Protein AF-A0A1K0IK44-F1 (afdb_monomer)

Organism: Cupriavidus necator (NCBI:txid106590)

Radius of gyration: 13.49 Å; Cα contacts (8 Å, |Δi|>4): 134; chains: 1; bounding box: 43×23×35 Å

Solvent-accessible surface area (backbone atoms only — not comparable to full-atom values): 4961 Å² total; per-residue (Å²): 136,85,84,80,84,82,68,78,94,70,91,57,101,64,78,54,68,44,47,48,57,37,67,28,88,58,53,19,32,31,35,36,37,46,58,93,88,48,95,54,23,67,60,43,46,73,70,16,80,42,80,45,49,51,72,40,66,34,74,69,87,79,56,57,74,74,59,36,68,52,27,37,31,34,52,76,43,72,62,84,125

Secondary structure (DSSP, 8-state):
------------SS--EEETTSBPSS-EEEEEE--TT-TTHHHHHHT-EEEE-TTSBPPP----HHHHHH-EEEEEE----

Sequence (81 aa):
MRFRVNAPPTQTGDPVTVRSGETTPLSGIWRASLPPGHPQADWVASKSGILRQKGMPMIRFGLSPSDEALVVWTWMGEAST

Mean predicted aligned error: 8.81 Å

pLDDT: mean 78.84, std 15.52, range [38.53, 90.88]

Structure (mmCIF, N/CA/C/O backbone):
data_AF-A0A1K0IK44-F1
#
_entry.id   AF-A0A1K0IK44-F1
#
loop_
_atom_site.group_PDB
_atom_site.id
_atom_site.type_symbol
_atom_site.label_atom_id
_atom_site.label_alt_id
_atom_site.label_comp_id
_atom_site.label_asym_id
_atom_site.label_entity_id
_atom_site.label_seq_id
_atom_site.pdbx_PDB_ins_code
_atom_site.Cartn_x
_atom_site.Cartn_y
_atom_site.Cartn_z
_atom_site.occupancy
_atom_site.B_iso_or_equiv
_atom_site.auth_seq_id
_atom_site.auth_comp_id
_atom_site.auth_asym_id
_atom_site.auth_atom_id
_atom_site.pdbx_PDB_model_num
ATOM 1 N N . MET A 1 1 ? -30.252 -0.861 -9.945 1.00 38.53 1 MET A N 1
ATOM 2 C CA . MET A 1 1 ? -30.174 -0.523 -8.505 1.00 38.53 1 MET A CA 1
ATOM 3 C C . MET A 1 1 ? -28.789 0.054 -8.241 1.00 38.53 1 MET A C 1
ATOM 5 O O . MET A 1 1 ? -27.822 -0.515 -8.725 1.00 38.53 1 MET A O 1
ATOM 9 N N . ARG A 1 2 ? -28.689 1.236 -7.618 1.00 46.81 2 ARG A N 1
ATOM 10 C CA . ARG A 1 2 ? -27.423 1.968 -7.427 1.00 46.81 2 ARG A CA 1
ATOM 11 C C . ARG A 1 2 ? -26.889 1.633 -6.035 1.00 46.81 2 ARG A C 1
ATOM 13 O O . ARG A 1 2 ? -27.446 2.116 -5.053 1.00 46.81 2 ARG A O 1
ATOM 20 N N . PHE A 1 3 ? -25.868 0.787 -5.940 1.00 41.16 3 PHE A N 1
ATOM 21 C CA . PHE A 1 3 ? -25.265 0.437 -4.655 1.00 41.16 3 PHE A CA 1
ATOM 22 C C . PHE A 1 3 ? -24.415 1.613 -4.164 1.00 41.16 3 PHE A C 1
ATOM 24 O O . PHE A 1 3 ? -23.285 1.813 -4.600 1.00 41.16 3 PHE A O 1
ATOM 31 N N . ARG A 1 4 ? -24.984 2.433 -3.274 1.00 46.38 4 ARG A N 1
ATOM 32 C CA . ARG A 1 4 ? -24.206 3.355 -2.441 1.00 46.38 4 ARG A CA 1
ATOM 33 C C . ARG A 1 4 ? -23.465 2.515 -1.406 1.00 46.38 4 ARG A C 1
ATOM 35 O O . ARG A 1 4 ? -24.022 2.202 -0.359 1.00 46.38 4 ARG A O 1
ATOM 42 N N . VAL A 1 5 ? -22.224 2.146 -1.704 1.00 48.34 5 VAL A N 1
ATOM 43 C CA . VAL A 1 5 ? -21.317 1.560 -0.712 1.00 48.34 5 VAL A CA 1
ATOM 44 C C . VAL A 1 5 ? -20.797 2.696 0.168 1.00 48.34 5 VAL A C 1
ATOM 46 O O . VAL A 1 5 ? -19.729 3.247 -0.056 1.00 48.34 5 VAL A O 1
ATOM 49 N N . ASN A 1 6 ? -21.606 3.082 1.152 1.00 42.06 6 ASN A N 1
ATOM 50 C CA . ASN A 1 6 ? -21.149 3.772 2.355 1.00 42.06 6 ASN A CA 1
ATOM 51 C C . ASN A 1 6 ? -21.144 2.739 3.487 1.00 42.06 6 ASN A C 1
ATOM 53 O O . ASN A 1 6 ? -21.952 2.822 4.407 1.00 42.06 6 ASN A O 1
ATOM 57 N N . ALA A 1 7 ? -20.297 1.715 3.378 1.00 39.00 7 ALA A N 1
ATOM 58 C CA . ALA A 1 7 ? -20.044 0.814 4.492 1.00 39.00 7 ALA A CA 1
ATOM 59 C C . ALA A 1 7 ? -18.789 1.321 5.224 1.00 39.00 7 ALA A C 1
ATOM 61 O O . ALA A 1 7 ? -17.734 1.422 4.592 1.00 39.00 7 ALA A O 1
ATOM 62 N N . PRO A 1 8 ? -18.859 1.676 6.521 1.00 45.12 8 PRO A N 1
ATOM 63 C CA . PRO A 1 8 ? -17.646 1.735 7.326 1.00 45.12 8 PRO A CA 1
ATOM 64 C C . PRO A 1 8 ? -17.011 0.335 7.269 1.00 45.12 8 PRO A C 1
ATOM 66 O O . PRO A 1 8 ? -17.761 -0.642 7.264 1.00 45.12 8 PRO A O 1
ATOM 69 N N . PRO A 1 9 ? -15.679 0.187 7.170 1.00 52.16 9 PRO A N 1
ATOM 70 C CA . PRO A 1 9 ? -15.054 -1.129 7.091 1.00 52.16 9 PRO A CA 1
ATOM 71 C C . PRO A 1 9 ? -15.128 -1.796 8.471 1.00 52.16 9 PRO A C 1
ATOM 73 O O . PRO A 1 9 ? -14.167 -1.837 9.229 1.00 52.16 9 PRO A O 1
ATOM 76 N N . THR A 1 10 ? -16.312 -2.266 8.846 1.00 54.50 10 THR A N 1
ATOM 77 C CA . THR A 1 10 ? -16.528 -3.120 10.002 1.00 54.50 10 THR A CA 1
ATOM 78 C C . THR A 1 10 ? -16.188 -4.545 9.598 1.00 54.50 10 THR A C 1
ATOM 80 O O . THR A 1 10 ? -16.936 -5.181 8.860 1.00 54.50 10 THR A O 1
ATOM 83 N N . GLN A 1 11 ? -15.052 -5.025 10.107 1.00 52.94 11 GLN A N 1
ATOM 84 C CA . GLN A 1 11 ? -14.947 -6.346 10.732 1.00 52.94 11 GLN A CA 1
ATOM 85 C C . GLN A 1 11 ? -15.558 -7.508 9.927 1.00 52.94 11 GLN A C 1
ATOM 87 O O . GLN A 1 11 ? -16.350 -8.296 10.433 1.00 52.94 11 GLN A O 1
ATOM 92 N N . THR A 1 12 ? -15.178 -7.616 8.659 1.00 47.06 12 THR A N 1
ATOM 93 C CA . THR A 1 12 ? -15.264 -8.858 7.882 1.00 47.06 12 THR A CA 1
ATOM 94 C C . THR A 1 12 ? -13.816 -9.273 7.668 1.00 47.06 12 THR A C 1
ATOM 96 O O . THR A 1 12 ? -13.005 -8.401 7.378 1.00 47.06 12 THR A O 1
ATOM 99 N N . GLY A 1 13 ? -13.463 -10.535 7.920 1.00 53.38 13 GLY A N 1
ATOM 100 C CA . GLY A 1 13 ? -12.082 -11.039 8.029 1.00 53.38 13 GLY A CA 1
ATOM 101 C C . GLY A 1 13 ? -11.196 -10.936 6.778 1.00 53.38 13 GLY A C 1
ATOM 102 O O . GLY A 1 13 ? -10.223 -11.677 6.677 1.00 53.38 13 GLY A O 1
ATOM 103 N N . ASP A 1 14 ? -11.516 -10.040 5.849 1.00 63.69 14 ASP A N 1
ATOM 104 C CA . ASP A 1 14 ? -10.725 -9.720 4.676 1.00 63.69 14 ASP A CA 1
ATOM 105 C C . ASP A 1 14 ? -9.750 -8.569 4.972 1.00 63.69 14 ASP A C 1
ATOM 107 O O . ASP A 1 14 ? -10.120 -7.566 5.596 1.00 63.69 14 ASP A O 1
ATOM 111 N N . PRO A 1 15 ? -8.490 -8.677 4.521 1.00 74.50 15 PRO A N 1
ATOM 112 C CA . PRO A 1 15 ? -7.505 -7.625 4.705 1.00 74.50 15 PRO A CA 1
ATOM 113 C C . PRO A 1 15 ? -7.947 -6.348 3.982 1.00 74.50 15 PRO A C 1
ATOM 115 O O . PRO A 1 15 ? -8.205 -6.350 2.776 1.00 74.50 15 PRO A O 1
ATOM 118 N N . VAL A 1 16 ? -8.000 -5.229 4.711 1.00 85.19 16 VAL A N 1
ATOM 119 C CA . VAL A 1 16 ? -8.299 -3.926 4.109 1.00 85.19 16 VAL A CA 1
ATOM 120 C C . VAL A 1 16 ? -7.112 -3.518 3.246 1.00 85.19 16 VAL A C 1
ATOM 122 O O . VAL A 1 16 ? -6.012 -3.307 3.751 1.00 85.19 16 VAL A O 1
ATOM 125 N N . THR A 1 17 ? -7.334 -3.418 1.939 1.00 88.00 17 THR A N 1
ATOM 126 C CA . THR A 1 17 ? -6.293 -3.098 0.960 1.00 88.00 17 THR A CA 1
ATOM 127 C C . THR A 1 17 ? -6.622 -1.828 0.182 1.00 88.00 17 THR A C 1
ATOM 129 O O . THR A 1 17 ? -7.787 -1.497 -0.029 1.00 88.00 17 THR A O 1
ATOM 132 N N . VAL A 1 18 ? -5.592 -1.090 -0.222 1.00 89.19 18 VAL A N 1
ATOM 133 C CA . VAL A 1 18 ? -5.705 0.153 -0.998 1.00 89.19 18 VAL A CA 1
ATOM 134 C C . VAL A 1 18 ? -4.527 0.277 -1.962 1.00 89.19 18 VAL A C 1
ATOM 136 O O . VAL A 1 18 ? -3.445 -0.251 -1.694 1.00 89.19 18 VAL A O 1
ATOM 139 N N . ARG A 1 19 ? -4.709 0.936 -3.109 1.00 88.31 19 ARG A N 1
ATOM 140 C CA . ARG A 1 19 ? -3.627 1.109 -4.087 1.00 88.31 19 ARG A CA 1
ATOM 141 C C . ARG A 1 19 ? -2.711 2.267 -3.718 1.00 88.31 19 ARG A C 1
ATOM 143 O O . ARG A 1 19 ? -3.056 3.167 -2.949 1.00 88.31 19 ARG A O 1
ATOM 150 N N . SER A 1 20 ? -1.503 2.245 -4.272 1.00 85.88 20 SER A N 1
ATOM 151 C CA . SER A 1 20 ? -0.583 3.367 -4.123 1.00 85.88 20 SER A CA 1
ATOM 152 C C . SER A 1 20 ? -1.188 4.657 -4.694 1.00 85.88 20 SER A C 1
ATOM 154 O O . SER A 1 20 ? -1.746 4.676 -5.788 1.00 85.88 20 SER A O 1
ATOM 156 N N . GLY A 1 21 ? -1.110 5.746 -3.924 1.00 84.06 21 GLY A N 1
ATOM 157 C CA . GLY A 1 21 ? -1.681 7.039 -4.294 1.00 84.06 21 GLY A CA 1
ATOM 158 C C . GLY A 1 21 ? -3.182 7.214 -4.051 1.00 84.06 21 GLY A C 1
ATOM 159 O O . GLY A 1 21 ? -3.660 8.337 -4.207 1.00 84.06 21 GLY A O 1
ATOM 160 N N . GLU A 1 22 ? -3.916 6.169 -3.668 1.00 86.88 22 GLU A N 1
ATOM 161 C CA . GLU A 1 22 ? -5.327 6.285 -3.290 1.00 86.88 22 GLU A CA 1
ATOM 162 C C . GLU A 1 22 ? -5.494 6.830 -1.867 1.00 86.88 22 GLU A C 1
ATOM 164 O O . GLU A 1 22 ? -4.563 6.856 -1.058 1.00 86.88 22 GLU A O 1
ATOM 169 N N . THR A 1 23 ? -6.700 7.296 -1.548 1.00 86.88 23 THR A N 1
ATOM 170 C CA . THR A 1 23 ? -7.022 7.788 -0.210 1.00 86.88 23 THR A CA 1
ATOM 171 C C . THR A 1 23 ? -7.099 6.633 0.780 1.00 86.88 23 THR A C 1
ATOM 173 O O . THR A 1 23 ? -7.866 5.691 0.608 1.00 86.88 23 THR A O 1
ATOM 176 N N . THR A 1 24 ? -6.341 6.747 1.865 1.00 87.75 24 THR A N 1
ATOM 177 C CA . THR A 1 24 ? -6.296 5.751 2.930 1.00 87.75 24 THR A CA 1
ATOM 178 C C . THR A 1 24 ? -7.661 5.663 3.636 1.00 87.75 24 THR A C 1
ATOM 180 O O . THR A 1 24 ? -8.111 6.668 4.196 1.00 87.75 24 THR A O 1
ATOM 183 N N . PRO A 1 25 ? -8.331 4.495 3.667 1.00 84.06 25 PRO A N 1
ATOM 184 C CA . PRO A 1 25 ? -9.657 4.358 4.279 1.00 84.06 25 PRO A CA 1
ATOM 185 C C . PRO A 1 25 ? -9.623 4.254 5.812 1.00 84.06 25 PRO A C 1
ATOM 187 O O . PRO A 1 25 ? -10.615 4.584 6.466 1.00 84.06 25 PRO A O 1
ATOM 190 N N . LEU A 1 26 ? -8.495 3.813 6.383 1.00 86.12 26 LEU A N 1
ATOM 191 C CA . LEU A 1 26 ? -8.308 3.538 7.810 1.00 86.12 26 LEU A CA 1
ATOM 192 C C . LEU A 1 26 ? -7.005 4.127 8.351 1.00 86.12 26 LEU A C 1
ATOM 194 O O . LEU A 1 26 ? -5.976 4.131 7.679 1.00 86.12 26 LEU A O 1
ATOM 198 N N . SER A 1 27 ? -7.040 4.589 9.596 1.00 88.69 27 SER A N 1
ATOM 199 C CA . SER A 1 27 ? -5.830 4.998 10.306 1.00 88.69 27 SER A CA 1
ATOM 200 C C . SER A 1 27 ? -5.112 3.774 10.876 1.00 88.69 27 SER A C 1
ATOM 202 O O . SER A 1 27 ? -5.758 2.845 11.350 1.00 88.69 27 SER A O 1
ATOM 204 N N . GLY A 1 28 ? -3.785 3.760 10.848 1.00 89.81 28 GLY A N 1
ATOM 205 C CA . GLY A 1 28 ? -2.981 2.700 11.448 1.00 89.81 28 GLY A CA 1
ATOM 206 C C . GLY A 1 28 ? -1.757 2.338 10.623 1.00 89.81 28 GLY A C 1
ATOM 207 O O . GLY A 1 28 ? -1.271 3.135 9.815 1.00 89.81 28 GLY A O 1
ATOM 208 N N . ILE A 1 29 ? -1.248 1.135 10.861 1.00 89.75 29 ILE A N 1
ATOM 209 C CA . ILE A 1 29 ? -0.081 0.601 10.170 1.00 89.75 29 ILE A CA 1
ATOM 210 C C . ILE A 1 29 ? -0.532 0.033 8.833 1.00 89.75 29 ILE A C 1
ATOM 212 O O . ILE A 1 29 ? -1.436 -0.796 8.756 1.00 89.75 29 ILE A O 1
ATOM 216 N N . TRP A 1 30 ? 0.139 0.459 7.778 1.00 89.75 30 TRP A N 1
ATOM 217 C CA . TRP A 1 30 ? -0.053 -0.035 6.430 1.00 89.75 30 TRP A CA 1
ATOM 218 C C . TRP A 1 30 ? 1.224 -0.688 5.943 1.00 89.75 30 TRP A C 1
ATOM 220 O O . TRP A 1 30 ? 2.320 -0.204 6.222 1.00 89.75 30 TRP A O 1
ATOM 230 N N . ARG A 1 31 ? 1.064 -1.784 5.204 1.00 90.31 31 ARG A N 1
ATOM 231 C CA . ARG A 1 31 ? 2.150 -2.550 4.613 1.00 90.31 31 ARG A CA 1
ATOM 232 C C . ARG A 1 31 ? 1.975 -2.651 3.108 1.00 90.31 31 ARG A C 1
ATOM 234 O O . ARG A 1 31 ? 1.079 -3.334 2.626 1.00 90.31 31 ARG A O 1
ATOM 241 N N . ALA A 1 32 ? 2.835 -1.969 2.368 1.00 90.88 32 ALA A N 1
ATOM 242 C CA . ALA A 1 32 ? 2.971 -2.169 0.934 1.00 90.88 32 ALA A CA 1
ATOM 243 C C . ALA A 1 32 ? 3.507 -3.562 0.577 1.00 90.88 32 ALA A C 1
ATOM 245 O O . ALA A 1 32 ? 4.426 -4.091 1.202 1.00 90.88 32 ALA A O 1
ATOM 246 N N . SER A 1 33 ? 2.973 -4.116 -0.497 1.00 89.44 33 SER A N 1
ATOM 247 C CA . SER A 1 33 ? 3.458 -5.327 -1.139 1.00 89.44 33 SER A CA 1
ATOM 248 C C . SER A 1 33 ? 3.245 -5.227 -2.646 1.00 89.44 33 SER A C 1
ATOM 250 O O . SER A 1 33 ? 2.381 -4.488 -3.123 1.00 89.44 33 SER A O 1
ATOM 252 N N . LEU A 1 34 ? 4.066 -5.955 -3.391 1.00 89.38 34 LEU A N 1
ATOM 253 C CA . LEU A 1 34 ? 3.934 -6.140 -4.832 1.00 89.38 34 LEU A CA 1
ATOM 254 C C . LEU A 1 34 ? 3.655 -7.619 -5.120 1.00 89.38 34 LEU A C 1
ATOM 256 O O . LEU A 1 34 ? 3.973 -8.469 -4.282 1.00 89.38 34 LEU A O 1
ATOM 260 N N . PRO A 1 35 ? 3.082 -7.944 -6.292 1.00 84.69 35 PRO A N 1
ATOM 261 C CA . PRO A 1 35 ? 2.866 -9.325 -6.686 1.00 84.69 35 PRO A CA 1
ATOM 262 C C . PRO A 1 35 ? 4.186 -10.118 -6.721 1.00 84.69 35 PRO A C 1
ATOM 264 O O . PRO A 1 35 ? 5.224 -9.581 -7.132 1.00 84.69 35 PRO A O 1
ATOM 267 N N . PRO A 1 36 ? 4.158 -11.400 -6.309 1.00 77.69 36 PRO A N 1
ATOM 268 C CA . PRO A 1 36 ? 5.329 -12.264 -6.362 1.00 77.69 36 PRO A CA 1
ATOM 269 C C . PRO A 1 36 ? 5.779 -12.422 -7.819 1.00 77.69 36 PRO A C 1
ATOM 271 O O . PRO A 1 36 ? 4.977 -12.742 -8.693 1.00 77.69 36 PRO A O 1
ATOM 274 N N . GLY A 1 37 ? 7.059 -12.152 -8.080 1.00 81.88 37 GLY A N 1
ATOM 275 C CA . GLY A 1 37 ? 7.630 -12.091 -9.431 1.00 81.88 37 GLY A CA 1
ATOM 276 C C . GLY A 1 37 ? 8.003 -10.680 -9.892 1.00 81.88 37 GLY A C 1
ATOM 277 O O . GLY A 1 37 ? 8.686 -10.539 -10.904 1.00 81.88 37 GLY A O 1
ATOM 278 N N . HIS A 1 38 ? 7.624 -9.636 -9.147 1.00 84.38 38 HIS A N 1
ATOM 279 C CA . HIS A 1 38 ? 8.091 -8.283 -9.431 1.00 84.38 38 HIS A CA 1
ATOM 280 C C . HIS A 1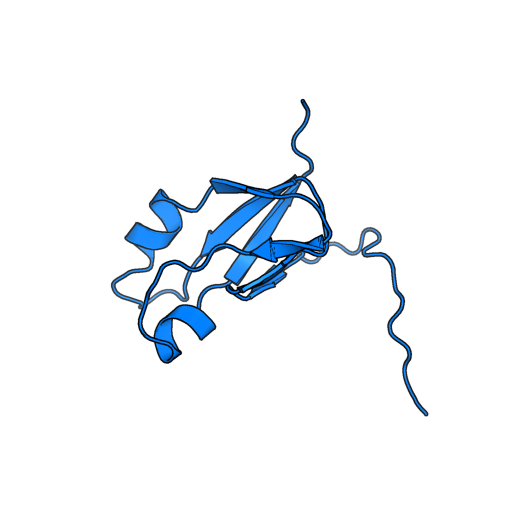 38 ? 9.529 -8.072 -8.915 1.00 84.38 38 HIS A C 1
ATOM 282 O O . HIS A 1 38 ? 9.786 -8.336 -7.739 1.00 84.38 38 HIS A O 1
ATOM 288 N N . PRO A 1 39 ? 10.462 -7.521 -9.717 1.00 86.81 39 PRO A N 1
ATOM 289 C CA . PRO A 1 39 ? 11.863 -7.339 -9.308 1.00 86.81 39 PRO A CA 1
ATOM 290 C C . PRO A 1 39 ? 12.039 -6.399 -8.106 1.00 86.81 39 PRO A C 1
ATOM 292 O O . PRO A 1 39 ? 13.039 -6.456 -7.399 1.00 86.81 39 PRO A O 1
ATOM 295 N N . GLN A 1 40 ? 11.061 -5.525 -7.863 1.00 85.56 40 GLN A N 1
ATOM 296 C CA . GLN A 1 40 ? 11.063 -4.577 -6.743 1.00 85.56 40 GLN A CA 1
ATOM 297 C C . GLN A 1 40 ? 10.220 -5.044 -5.548 1.00 85.56 40 GLN A C 1
ATOM 299 O O . GLN A 1 40 ? 10.034 -4.267 -4.612 1.00 85.56 40 GLN A O 1
ATOM 304 N N . ALA A 1 41 ? 9.700 -6.277 -5.559 1.00 86.75 41 ALA A N 1
ATOM 305 C CA . ALA A 1 41 ? 8.825 -6.770 -4.497 1.00 86.75 41 ALA A CA 1
ATOM 306 C C . ALA A 1 41 ? 9.508 -6.764 -3.128 1.00 86.75 41 ALA A C 1
ATOM 308 O O . ALA A 1 41 ? 8.965 -6.183 -2.189 1.00 86.75 41 ALA A O 1
ATOM 309 N N . ASP A 1 42 ? 10.722 -7.308 -3.031 1.00 86.38 42 ASP A N 1
ATOM 310 C CA . ASP A 1 42 ? 11.513 -7.292 -1.797 1.00 86.38 42 ASP A CA 1
ATOM 311 C C . ASP A 1 42 ? 11.858 -5.871 -1.346 1.00 86.38 42 ASP A C 1
ATOM 313 O O . ASP A 1 42 ? 11.780 -5.546 -0.161 1.00 86.38 42 ASP A O 1
ATOM 317 N N . TRP A 1 43 ? 12.181 -4.985 -2.292 1.00 87.06 43 TRP A N 1
ATOM 318 C CA . TRP A 1 43 ? 12.504 -3.595 -1.980 1.00 87.06 43 TRP A CA 1
ATOM 319 C C . TRP A 1 43 ? 11.291 -2.846 -1.415 1.00 87.06 43 TRP A C 1
ATOM 321 O O . TRP A 1 43 ? 11.401 -2.216 -0.361 1.00 87.06 43 TRP A O 1
ATOM 331 N N . VAL A 1 44 ? 10.122 -2.970 -2.051 1.00 87.25 44 VAL A N 1
ATOM 332 C CA . VAL A 1 44 ? 8.865 -2.399 -1.549 1.00 87.25 44 VAL A CA 1
ATOM 333 C C . VAL A 1 44 ? 8.524 -2.998 -0.190 1.00 87.25 44 VAL A C 1
ATOM 335 O O . VAL A 1 44 ? 8.301 -2.243 0.753 1.00 87.25 44 VAL A O 1
ATOM 338 N N . ALA A 1 45 ? 8.574 -4.326 -0.051 1.00 85.12 45 ALA A N 1
ATOM 339 C CA . ALA A 1 45 ? 8.293 -5.023 1.201 1.00 85.12 45 ALA A CA 1
ATOM 340 C C . ALA A 1 45 ? 9.246 -4.607 2.336 1.00 85.12 45 ALA A C 1
ATOM 342 O O . ALA A 1 45 ? 8.812 -4.519 3.485 1.00 85.12 45 ALA A O 1
ATOM 343 N N . SER A 1 46 ? 10.507 -4.279 2.043 1.00 84.12 46 SER A N 1
ATOM 344 C CA . SER A 1 46 ? 11.472 -3.804 3.047 1.00 84.12 46 SER A CA 1
ATOM 345 C C . SER A 1 46 ? 11.171 -2.394 3.572 1.00 84.12 46 SER A C 1
ATOM 347 O O . SER A 1 46 ? 11.418 -2.109 4.740 1.00 84.12 46 SER A O 1
ATOM 349 N N . LYS A 1 47 ? 10.588 -1.516 2.743 1.00 78.31 47 LYS A N 1
ATOM 350 C CA . LYS A 1 47 ? 10.251 -0.120 3.094 1.00 78.31 47 LYS A 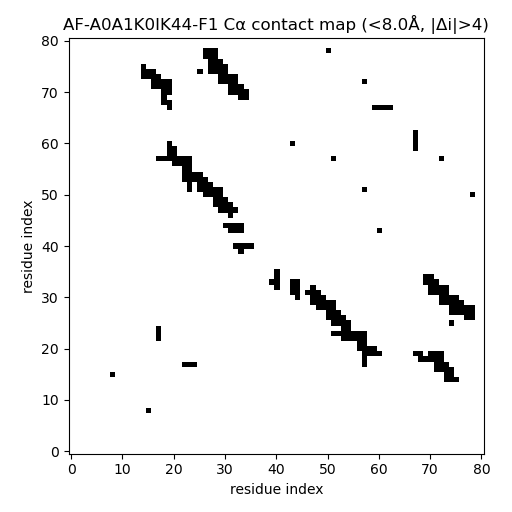CA 1
ATOM 351 C C . LYS A 1 47 ? 8.769 0.084 3.420 1.00 78.31 47 LYS A C 1
ATOM 353 O O . LYS A 1 47 ? 8.294 1.213 3.506 1.00 78.31 47 LYS A O 1
ATOM 358 N N . SER A 1 48 ? 8.034 -1.014 3.555 1.00 76.88 48 SER A N 1
ATOM 359 C CA . SER A 1 48 ? 6.578 -1.032 3.453 1.00 76.88 48 SER A CA 1
ATOM 360 C C . SER A 1 48 ? 5.817 -0.661 4.718 1.00 76.88 48 SER A C 1
ATOM 362 O O . SER A 1 48 ? 4.636 -0.377 4.595 1.00 76.88 48 SER A O 1
ATOM 364 N N . GLY A 1 49 ? 6.421 -0.696 5.908 1.00 84.12 49 GLY A N 1
ATOM 365 C CA . GLY A 1 49 ? 5.710 -0.444 7.165 1.00 84.12 49 GLY A CA 1
ATOM 366 C C . GLY A 1 49 ? 5.579 1.047 7.455 1.00 84.12 49 GLY A C 1
ATOM 367 O O . GLY A 1 49 ? 6.516 1.644 7.980 1.00 84.12 49 GLY A O 1
ATOM 368 N N . ILE A 1 50 ? 4.431 1.649 7.134 1.00 86.94 50 ILE A N 1
ATOM 369 C CA . ILE A 1 50 ? 4.183 3.077 7.379 1.00 86.94 50 ILE A CA 1
ATOM 370 C C . ILE A 1 50 ? 2.959 3.294 8.259 1.00 86.94 50 ILE A C 1
ATOM 372 O O . ILE A 1 50 ? 1.982 2.551 8.191 1.00 86.94 50 ILE A O 1
ATOM 376 N N . LEU A 1 51 ? 2.982 4.377 9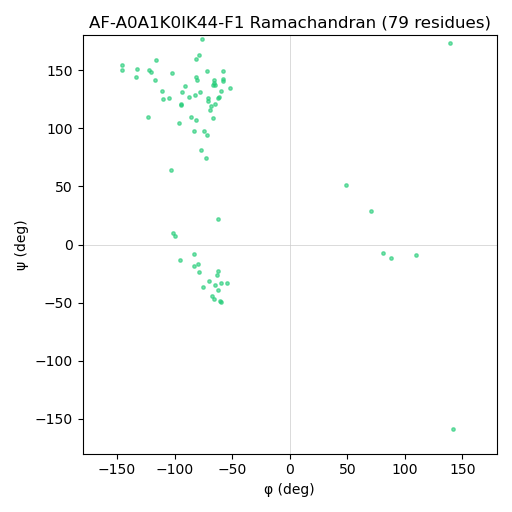.030 1.00 88.75 51 LEU A N 1
ATOM 377 C CA . LEU A 1 51 ? 1.803 4.889 9.709 1.00 88.75 51 LEU A CA 1
ATOM 378 C C . LEU A 1 51 ? 1.049 5.840 8.775 1.00 88.75 51 LEU A C 1
ATOM 380 O O . LEU A 1 51 ? 1.626 6.807 8.271 1.00 88.75 51 LEU A O 1
ATOM 384 N N . ARG A 1 52 ? -0.248 5.604 8.566 1.00 89.44 52 ARG A N 1
ATOM 385 C CA . ARG A 1 52 ? -1.118 6.532 7.831 1.00 89.44 52 ARG A CA 1
ATOM 386 C C . ARG A 1 52 ? -2.415 6.790 8.562 1.00 89.44 52 ARG A C 1
ATOM 388 O O . ARG A 1 52 ? -2.907 5.944 9.296 1.00 89.44 52 ARG A O 1
ATOM 395 N N . GLN A 1 53 ? -2.961 7.980 8.339 1.00 87.75 53 GLN A N 1
ATOM 396 C CA . GLN A 1 53 ? -4.264 8.377 8.849 1.00 87.75 53 GLN A CA 1
ATOM 397 C C . GLN A 1 53 ? -5.312 8.289 7.743 1.00 87.75 53 GLN A C 1
ATOM 399 O O . GLN A 1 53 ? -5.028 8.544 6.568 1.00 87.75 53 GLN A O 1
ATOM 404 N N . LYS A 1 54 ? -6.542 7.959 8.136 1.00 87.81 54 LYS A N 1
ATOM 405 C CA . LYS A 1 54 ? -7.708 7.984 7.260 1.00 87.81 54 LYS A CA 1
ATOM 406 C C . LYS A 1 54 ? -7.828 9.341 6.562 1.00 87.81 54 LYS A C 1
ATOM 408 O O . LYS A 1 54 ? -7.710 10.385 7.194 1.00 87.81 54 LYS A O 1
ATOM 413 N N . GLY A 1 55 ? -8.091 9.316 5.259 1.00 86.88 55 GLY A N 1
ATOM 414 C CA . GLY A 1 55 ? -8.213 10.515 4.430 1.00 86.88 55 GLY A CA 1
ATOM 415 C C . GLY A 1 55 ? -6.891 11.018 3.844 1.00 86.88 55 GLY A C 1
ATOM 416 O O . GLY A 1 55 ? -6.920 11.834 2.926 1.00 86.88 55 GLY A O 1
ATOM 417 N N . MET A 1 56 ? -5.735 10.516 4.293 1.00 88.19 56 MET A N 1
ATOM 418 C CA . MET A 1 56 ? -4.453 10.863 3.675 1.00 88.19 56 MET A CA 1
ATOM 419 C C . MET A 1 56 ? -4.199 10.034 2.410 1.00 88.19 56 MET A C 1
ATOM 421 O O . MET A 1 56 ? -4.522 8.843 2.392 1.00 88.19 56 MET A O 1
ATOM 425 N N . PRO A 1 57 ? -3.570 10.602 1.368 1.00 87.56 57 PRO A N 1
ATOM 426 C CA . PRO A 1 57 ? -3.133 9.824 0.217 1.00 87.56 57 PRO A CA 1
ATOM 427 C C . PRO A 1 57 ? -2.033 8.836 0.620 1.00 87.56 57 PRO A C 1
ATOM 429 O O . PRO A 1 57 ? -1.127 9.156 1.398 1.00 87.56 57 PRO A O 1
ATOM 432 N N . MET A 1 58 ? -2.122 7.628 0.078 1.00 87.69 58 MET A N 1
ATOM 433 C CA . MET A 1 58 ? -1.160 6.566 0.310 1.00 87.69 58 MET A CA 1
ATOM 434 C C . MET A 1 58 ? 0.167 6.864 -0.396 1.00 87.69 58 MET A C 1
ATOM 436 O O . MET A 1 58 ? 0.197 7.522 -1.439 1.00 87.69 58 MET A O 1
ATOM 440 N N . ILE A 1 59 ? 1.281 6.393 0.173 1.00 86.00 59 ILE A N 1
ATOM 441 C CA . ILE A 1 59 ? 2.609 6.689 -0.373 1.00 86.00 59 ILE A CA 1
ATOM 442 C C . ILE A 1 59 ? 2.779 6.056 -1.755 1.00 86.00 59 ILE A C 1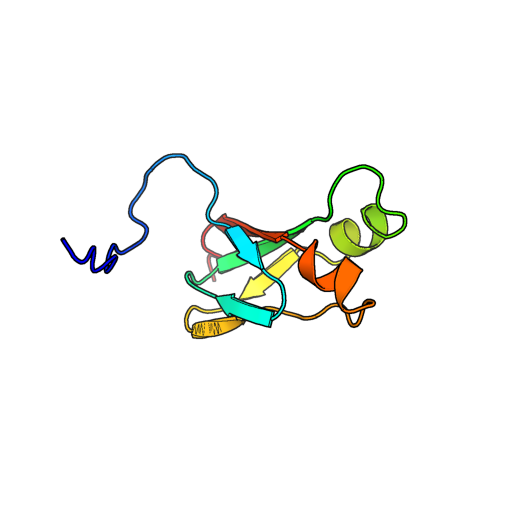
ATOM 444 O O . ILE A 1 59 ? 2.406 4.903 -2.004 1.00 86.00 59 ILE A O 1
ATOM 448 N N . ARG A 1 60 ? 3.368 6.863 -2.635 1.00 87.31 60 ARG A N 1
ATOM 449 C CA . ARG A 1 60 ? 3.881 6.483 -3.943 1.00 87.31 60 ARG A CA 1
ATOM 450 C C . ARG A 1 60 ? 5.355 6.149 -3.826 1.00 87.31 60 ARG A C 1
ATOM 452 O O . ARG A 1 60 ? 6.106 6.891 -3.196 1.00 87.31 60 ARG A O 1
ATOM 459 N N . PHE A 1 61 ? 5.746 5.013 -4.388 1.00 84.19 61 PHE A N 1
ATOM 460 C CA . PHE A 1 61 ? 7.139 4.567 -4.381 1.00 84.19 61 PHE A CA 1
ATOM 461 C C . PHE A 1 61 ? 7.944 5.215 -5.513 1.00 84.19 61 PHE A C 1
ATOM 463 O O . PHE A 1 61 ? 9.165 5.079 -5.530 1.00 84.19 61 PHE A O 1
ATOM 470 N N . GLY A 1 62 ? 7.280 5.935 -6.428 1.00 84.75 62 GLY A N 1
ATOM 471 C CA . GLY A 1 62 ? 7.935 6.564 -7.576 1.00 84.75 62 GLY A CA 1
ATOM 472 C C . GLY A 1 62 ? 8.399 5.536 -8.605 1.00 84.75 62 GLY A C 1
ATOM 473 O O . GLY A 1 62 ? 9.404 5.747 -9.280 1.00 84.75 62 GLY A O 1
ATOM 474 N N . LEU A 1 63 ? 7.697 4.402 -8.678 1.00 84.75 63 LEU A N 1
ATOM 475 C CA . LEU A 1 63 ? 7.928 3.378 -9.691 1.00 84.75 63 LEU A CA 1
ATOM 476 C C . LEU A 1 63 ? 7.340 3.824 -11.034 1.00 84.75 63 LEU A C 1
ATOM 478 O O . LEU A 1 63 ? 6.702 4.875 -11.137 1.00 84.75 63 LEU A O 1
ATOM 482 N N . SER A 1 64 ? 7.534 3.012 -12.074 1.00 87.38 64 SER A N 1
ATOM 483 C CA . SER A 1 64 ? 6.800 3.231 -13.317 1.00 87.38 64 SER A CA 1
ATOM 484 C C . SER A 1 64 ? 5.284 3.177 -13.039 1.00 87.38 64 SER A C 1
ATOM 486 O O . SER A 1 64 ? 4.862 2.446 -12.139 1.00 87.38 64 SER A O 1
ATOM 488 N N . PRO A 1 65 ? 4.435 3.914 -13.779 1.00 84.69 65 PRO A N 1
ATOM 489 C CA . PRO A 1 65 ? 2.989 3.928 -13.529 1.00 84.69 65 PRO A CA 1
ATOM 490 C C . PRO A 1 65 ? 2.351 2.530 -13.530 1.00 84.69 65 PRO A C 1
ATOM 492 O O . PRO A 1 65 ? 1.418 2.273 -12.772 1.00 84.69 65 PRO A O 1
ATOM 495 N N . SER A 1 66 ? 2.878 1.625 -14.358 1.00 85.69 66 SER A N 1
ATOM 496 C CA . SER A 1 66 ? 2.445 0.229 -14.434 1.00 85.69 66 SER A CA 1
ATOM 497 C C . SER A 1 66 ? 2.784 -0.545 -13.162 1.00 85.69 66 SER A C 1
ATOM 499 O O . SER A 1 66 ? 1.933 -1.254 -12.633 1.00 85.69 66 SER A O 1
ATOM 501 N N . ASP A 1 67 ? 3.997 -0.372 -12.639 1.00 86.19 67 ASP A N 1
ATOM 502 C CA . ASP A 1 67 ? 4.465 -1.077 -11.442 1.00 86.19 67 ASP A CA 1
ATOM 503 C C . ASP A 1 67 ? 3.836 -0.491 -10.174 1.00 86.19 67 ASP A C 1
ATOM 505 O O . ASP A 1 67 ? 3.465 -1.212 -9.250 1.00 86.19 67 ASP A O 1
ATOM 509 N N .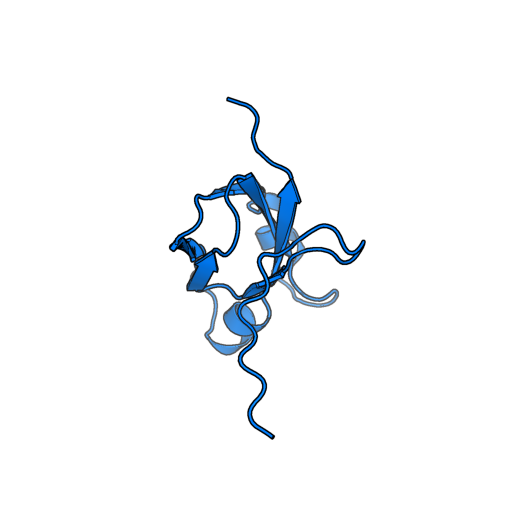 GLU A 1 68 ? 3.648 0.829 -10.135 1.00 85.50 68 GLU A N 1
ATOM 510 C CA . GLU A 1 68 ? 3.004 1.519 -9.020 1.00 85.50 68 GLU A CA 1
ATOM 511 C C . GLU A 1 68 ? 1.531 1.117 -8.873 1.00 85.50 68 GLU A C 1
ATOM 513 O O . GLU A 1 68 ? 1.047 0.948 -7.753 1.00 85.50 68 GLU A O 1
ATOM 518 N N . ALA A 1 69 ? 0.833 0.860 -9.984 1.00 86.44 69 ALA A N 1
ATOM 519 C CA . ALA A 1 69 ? -0.527 0.323 -9.960 1.00 86.44 69 ALA A CA 1
ATOM 520 C C . ALA A 1 69 ? -0.604 -1.085 -9.333 1.00 86.44 69 ALA A C 1
ATOM 522 O O . ALA A 1 69 ? -1.635 -1.471 -8.769 1.00 86.44 69 ALA A O 1
ATOM 523 N N . LEU A 1 70 ? 0.489 -1.854 -9.387 1.00 88.19 70 LEU A N 1
ATOM 524 C CA . LEU A 1 70 ? 0.578 -3.176 -8.767 1.00 88.19 70 LEU A CA 1
ATOM 525 C C . LEU A 1 70 ? 0.842 -3.109 -7.261 1.00 88.19 70 LEU A C 1
ATOM 527 O O . LEU A 1 70 ? 0.606 -4.103 -6.575 1.00 88.19 70 LEU A O 1
ATOM 531 N N . VAL A 1 71 ? 1.286 -1.963 -6.735 1.00 89.31 71 VAL A N 1
ATOM 532 C CA . VAL A 1 71 ? 1.530 -1.789 -5.301 1.00 89.31 71 VAL A CA 1
ATOM 533 C C . VAL A 1 71 ? 0.201 -1.805 -4.551 1.00 89.31 71 VAL A C 1
ATOM 535 O O . VAL A 1 71 ? -0.662 -0.939 -4.7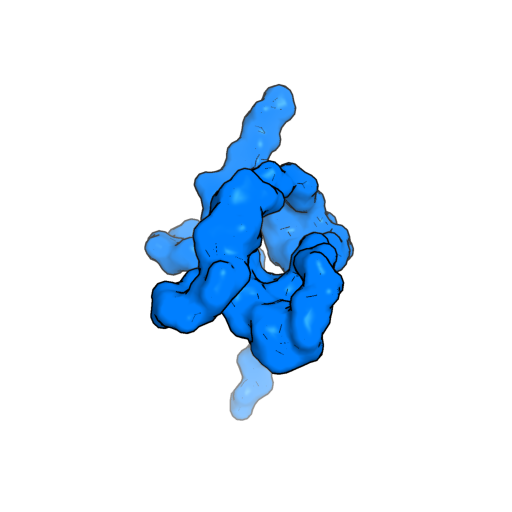32 1.00 89.31 71 VAL A O 1
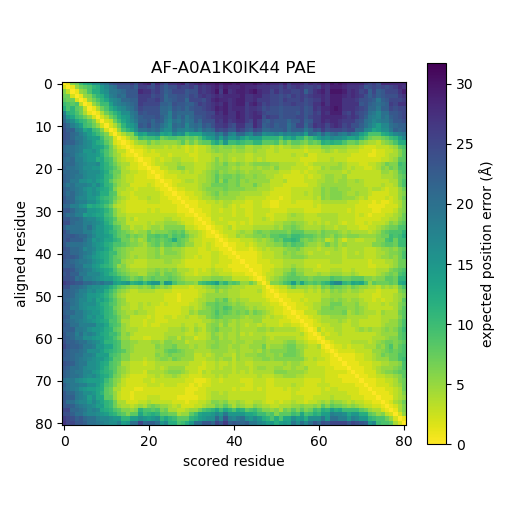ATOM 538 N N . VAL A 1 72 ? 0.071 -2.777 -3.655 1.00 89.88 72 VAL A N 1
ATOM 539 C CA . VAL A 1 72 ? -1.059 -2.912 -2.741 1.00 89.88 72 VAL A CA 1
ATOM 540 C C . VAL A 1 72 ? -0.589 -2.606 -1.333 1.00 89.88 72 VAL A C 1
ATOM 542 O O . VAL A 1 72 ? 0.344 -3.226 -0.827 1.00 89.88 72 VAL A O 1
ATOM 545 N N . TRP A 1 73 ? -1.258 -1.661 -0.692 1.00 89.69 73 TRP A N 1
ATOM 546 C CA . TRP A 1 73 ? -1.101 -1.365 0.718 1.00 89.69 73 TRP A CA 1
ATOM 547 C C . TRP A 1 73 ? -2.148 -2.129 1.504 1.00 89.69 73 TRP A C 1
ATOM 549 O O . TRP A 1 73 ? -3.339 -1.927 1.300 1.00 89.69 73 TRP A O 1
ATOM 559 N N . THR A 1 74 ? -1.700 -2.972 2.420 1.00 90.00 74 THR A N 1
ATOM 560 C CA . THR A 1 74 ? -2.553 -3.761 3.303 1.00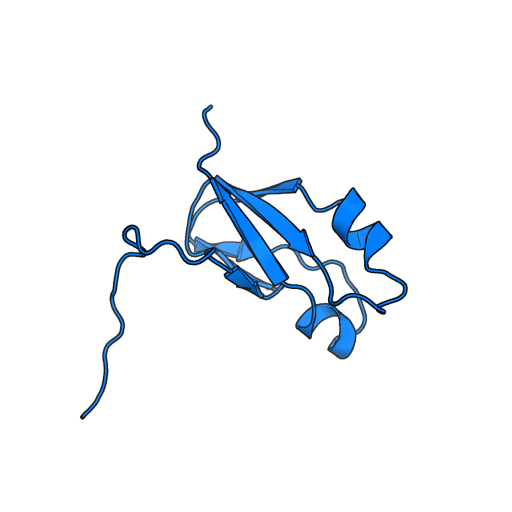 90.00 74 THR A CA 1
ATOM 561 C C . THR A 1 74 ? -2.529 -3.160 4.696 1.00 90.00 74 THR A C 1
ATOM 563 O O . THR A 1 74 ? -1.460 -2.946 5.267 1.00 90.00 74 THR A O 1
ATOM 566 N N . TRP A 1 75 ? -3.696 -2.869 5.252 1.00 89.06 75 TRP A N 1
ATOM 567 C CA . TRP A 1 75 ? -3.821 -2.401 6.622 1.00 89.06 75 TRP A CA 1
ATOM 568 C C . TRP A 1 75 ? -3.520 -3.554 7.576 1.00 89.06 75 TRP A C 1
ATOM 570 O O . TRP A 1 75 ? -4.140 -4.614 7.506 1.00 89.06 75 TRP A O 1
ATOM 580 N N . MET A 1 76 ? -2.546 -3.343 8.452 1.00 88.00 76 MET A N 1
ATOM 581 C CA . MET A 1 76 ? -2.063 -4.340 9.406 1.00 88.00 76 MET A CA 1
ATOM 582 C C . MET A 1 76 ? -2.722 -4.208 10.779 1.00 88.00 76 MET A C 1
ATOM 584 O O . MET A 1 76 ? -2.592 -5.110 11.601 1.00 88.00 76 MET A O 1
ATOM 588 N N . GLY A 1 77 ? -3.405 -3.094 11.037 1.00 85.31 77 GLY A N 1
ATOM 589 C CA . GLY A 1 77 ? -4.039 -2.811 12.315 1.00 85.31 77 GLY A CA 1
ATOM 590 C C . GLY A 1 77 ? -3.863 -1.361 12.736 1.00 85.31 77 GLY A C 1
ATOM 591 O O . GLY A 1 77 ? -3.145 -0.577 12.107 1.00 85.31 77 GLY A O 1
ATOM 592 N N . GLU A 1 78 ? -4.533 -1.001 13.822 1.00 86.19 78 GLU A N 1
ATOM 593 C CA . GLU A 1 78 ? -4.380 0.306 14.444 1.00 86.19 78 GLU A CA 1
ATOM 594 C C . GLU A 1 78 ? -2.966 0.431 15.018 1.00 86.19 78 GLU A C 1
ATOM 596 O O . GLU A 1 78 ? -2.428 -0.505 15.607 1.00 86.19 78 GLU A O 1
ATOM 601 N N . ALA A 1 79 ? -2.342 1.590 14.822 1.00 74.12 79 ALA A N 1
ATOM 602 C CA . ALA A 1 79 ? -1.114 1.890 15.533 1.00 74.12 79 ALA A CA 1
ATOM 603 C C . ALA A 1 79 ? -1.501 2.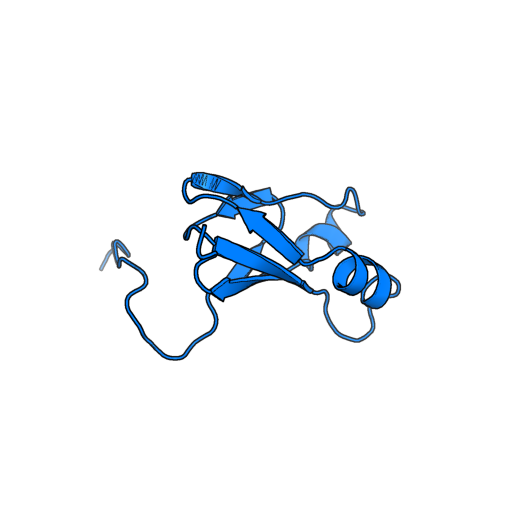482 16.881 1.00 74.12 79 ALA A C 1
ATOM 605 O O . ALA A 1 79 ? -2.015 3.600 16.940 1.00 74.12 79 ALA A O 1
ATOM 606 N N . SER A 1 80 ? -1.273 1.723 17.943 1.00 57.22 80 SER A N 1
ATOM 607 C CA . SER A 1 80 ? -1.376 2.228 19.304 1.00 57.22 80 SER A CA 1
ATOM 608 C C . SER A 1 80 ? -0.259 3.252 19.516 1.00 57.22 80 SER A C 1
ATOM 610 O O . SER A 1 80 ? 0.917 2.888 19.515 1.00 57.22 80 SER A O 1
ATOM 612 N N . THR A 1 81 ? -0.619 4.530 19.611 1.00 52.12 81 THR A N 1
ATOM 613 C CA . THR A 1 81 ? 0.237 5.568 20.211 1.00 52.12 81 THR A CA 1
ATOM 614 C C . THR A 1 81 ? 0.427 5.325 21.695 1.00 52.12 81 THR A C 1
ATOM 616 O O . THR A 1 81 ? -0.575 4.935 22.337 1.00 52.12 81 THR A O 1
#

Foldseek 3Di:
DDDPPPDLPPDDPDWDKDAAFDFDQAFAWKFKAAPPPDPCRVVSRVVGTDTDHGRDTHHQPPDDPVRSRRIMITHPDHDDD

Nearest PDB structures (foldseek):
  7zs6-assembly1_CCC  TM=2.625E-01  e=2.812E+00  Apis mellifera
  1xoy-assembly1_A  TM=2.039E-01  e=7.741E+00  Arabidopsis thaliana